Protein AF-A0A8T5AQY7-F1 (afdb_monomer)

Solvent-accessible surface area (backbone atoms only — not comparable to full-atom values): 8512 Å² total; per-residue (Å²): 134,78,83,71,50,74,68,57,51,51,52,46,54,53,49,25,51,50,25,46,52,50,22,53,54,40,51,59,50,37,77,74,52,83,53,65,69,61,36,49,54,39,49,52,53,26,53,49,24,48,48,50,22,51,51,42,47,51,54,55,40,52,64,71,65,66,74,86,54,75,74,54,54,58,55,48,51,54,54,50,56,53,47,48,53,50,43,56,54,45,45,54,51,42,51,59,50,34,74,72,46,82,53,66,68,62,30,51,52,40,49,52,52,42,56,47,46,56,48,50,44,52,50,53,54,52,52,50,58,55,64,69,46,73,90,68,76,47,74,70,54,55,54,49,48,53,59,55,45,58,71,69,79,108

Structure (mmCIF, N/CA/C/O backbone):
data_AF-A0A8T5AQY7-F1
#
_entry.id   AF-A0A8T5AQY7-F1
#
loop_
_atom_site.group_PDB
_atom_site.id
_atom_site.type_symbol
_atom_site.label_atom_id
_atom_site.label_alt_id
_atom_site.label_comp_id
_atom_site.label_asym_id
_atom_site.label_entity_id
_atom_site.label_seq_id
_atom_site.pdbx_PDB_ins_code
_atom_site.Cartn_x
_atom_site.Cartn_y
_atom_site.Cartn_z
_atom_site.occupancy
_atom_site.B_iso_or_equiv
_atom_site.auth_seq_id
_atom_site.auth_comp_id
_atom_site.auth_asym_id
_atom_site.auth_atom_id
_atom_site.pdbx_PDB_model_num
ATOM 1 N N . MET A 1 1 ? 8.731 -8.164 -23.655 1.00 49.12 1 MET A N 1
ATOM 2 C CA . MET A 1 1 ? 8.785 -6.681 -23.682 1.00 49.12 1 MET A CA 1
ATOM 3 C C . MET A 1 1 ? 7.474 -6.137 -24.230 1.00 49.12 1 MET A C 1
ATOM 5 O O . MET A 1 1 ? 7.258 -6.138 -25.439 1.00 49.12 1 MET A O 1
ATOM 9 N N . HIS A 1 2 ? 6.568 -5.744 -23.338 1.00 55.66 2 HIS A N 1
ATOM 10 C CA . HIS A 1 2 ? 5.358 -5.026 -23.724 1.00 55.66 2 HIS A CA 1
ATOM 11 C C . HIS A 1 2 ? 5.754 -3.597 -24.093 1.00 55.66 2 HIS A C 1
ATOM 13 O O . HIS A 1 2 ? 6.099 -2.806 -23.222 1.00 55.66 2 HIS A O 1
ATOM 19 N N . ALA A 1 3 ? 5.789 -3.290 -25.389 1.00 63.25 3 ALA A N 1
ATOM 20 C CA . ALA A 1 3 ? 6.083 -1.941 -25.846 1.00 63.25 3 ALA A CA 1
ATOM 21 C C . ALA A 1 3 ? 4.876 -1.045 -25.536 1.00 63.25 3 ALA A C 1
ATOM 23 O O . ALA A 1 3 ? 3.841 -1.152 -26.193 1.00 63.25 3 ALA A O 1
ATOM 24 N N . ILE A 1 4 ? 5.006 -0.200 -24.515 1.00 73.81 4 ILE A N 1
ATOM 25 C CA . ILE A 1 4 ? 4.125 0.952 -24.323 1.00 73.81 4 ILE A CA 1
ATOM 26 C C . ILE A 1 4 ? 4.555 1.992 -25.363 1.00 73.81 4 ILE A C 1
ATOM 28 O O . ILE A 1 4 ? 5.740 2.323 -25.445 1.00 73.81 4 ILE A O 1
ATOM 32 N N . ASP A 1 5 ? 3.631 2.448 -26.210 1.00 84.56 5 ASP A N 1
ATOM 33 C CA . ASP A 1 5 ? 3.948 3.461 -27.219 1.00 84.56 5 ASP A CA 1
ATOM 34 C C . ASP A 1 5 ? 4.218 4.843 -26.589 1.00 84.56 5 ASP A C 1
ATOM 36 O O . ASP A 1 5 ? 3.965 5.077 -25.405 1.00 84.56 5 ASP A O 1
ATOM 40 N N . GLY A 1 6 ? 4.784 5.761 -27.380 1.00 82.81 6 GLY A N 1
ATOM 41 C CA . GLY A 1 6 ? 5.196 7.082 -26.896 1.00 82.81 6 GLY A CA 1
ATOM 42 C C . GLY A 1 6 ? 4.047 7.926 -26.337 1.00 82.81 6 GLY A C 1
ATOM 43 O O . GLY A 1 6 ? 4.242 8.616 -25.336 1.00 82.81 6 GLY A O 1
ATOM 44 N N . ASP A 1 7 ? 2.853 7.818 -26.922 1.00 89.44 7 ASP A N 1
ATOM 45 C CA . ASP A 1 7 ? 1.672 8.568 -26.486 1.00 89.44 7 ASP A CA 1
ATOM 46 C C . ASP A 1 7 ? 1.171 8.024 -25.138 1.00 89.44 7 ASP A C 1
ATOM 48 O O . ASP A 1 7 ? 0.862 8.780 -24.215 1.00 89.44 7 ASP A O 1
ATOM 52 N N . ALA A 1 8 ? 1.161 6.699 -24.973 1.00 89.50 8 ALA A N 1
ATOM 53 C CA . ALA A 1 8 ? 0.817 6.047 -23.716 1.00 89.50 8 ALA A CA 1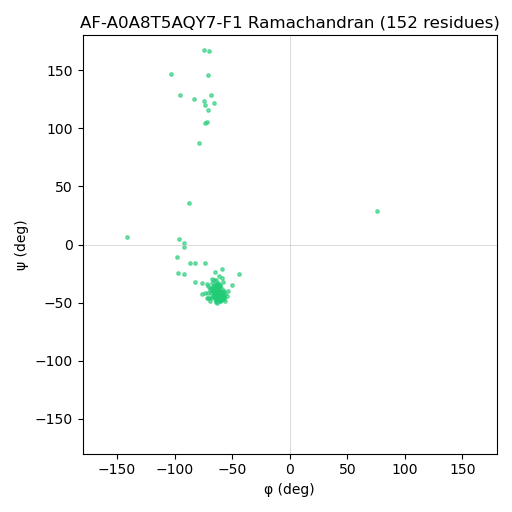
ATOM 54 C C . ALA A 1 8 ? 1.831 6.357 -22.598 1.00 89.50 8 ALA A C 1
ATOM 56 O O . ALA A 1 8 ? 1.428 6.577 -21.454 1.00 89.50 8 ALA A O 1
ATOM 57 N N . MET A 1 9 ? 3.129 6.449 -22.911 1.00 89.75 9 MET A N 1
ATOM 58 C CA . MET A 1 9 ? 4.156 6.875 -21.947 1.00 89.75 9 MET A CA 1
ATOM 59 C C . MET A 1 9 ? 3.933 8.318 -21.468 1.00 89.75 9 MET A C 1
ATOM 61 O O . MET A 1 9 ? 4.083 8.605 -20.277 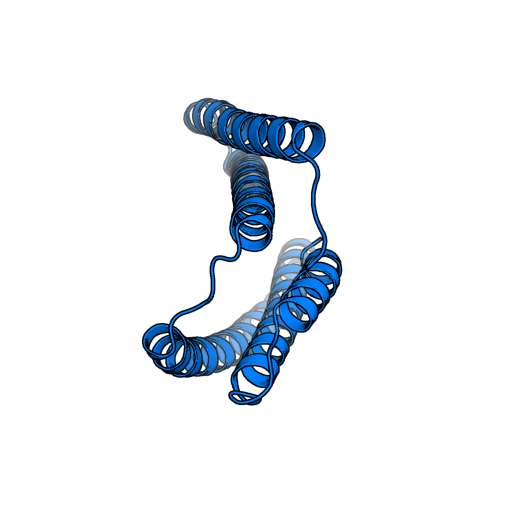1.00 89.75 9 MET A O 1
ATOM 65 N N . GLU A 1 10 ? 3.543 9.227 -22.365 1.00 93.56 10 GLU A N 1
ATOM 66 C CA . GLU A 1 10 ? 3.220 10.610 -22.000 1.00 93.56 10 GLU A CA 1
ATOM 67 C C . GLU A 1 10 ? 1.978 10.682 -21.098 1.00 93.56 10 GLU A C 1
ATOM 69 O O . GLU A 1 10 ? 1.991 11.370 -20.072 1.00 93.56 10 GLU A O 1
ATOM 74 N N . LEU A 1 11 ? 0.926 9.926 -21.425 1.00 95.44 11 LEU A N 1
ATOM 75 C CA . LEU A 1 11 ? -0.287 9.845 -20.608 1.00 95.44 11 LEU A CA 1
ATOM 76 C C . LEU A 1 11 ? -0.002 9.319 -19.197 1.00 95.44 11 LEU A C 1
ATOM 78 O O . LEU A 1 11 ? -0.476 9.904 -18.222 1.00 95.44 11 LEU A O 1
ATOM 82 N N . LEU A 1 12 ? 0.802 8.260 -19.075 1.00 94.12 12 LEU A N 1
ATOM 83 C CA . LEU A 1 12 ? 1.220 7.719 -17.781 1.00 94.12 12 LEU A CA 1
ATOM 84 C C . LEU A 1 12 ? 2.034 8.746 -16.983 1.00 94.12 12 LEU A C 1
ATOM 86 O O . LEU A 1 12 ? 1.750 8.969 -15.810 1.00 94.12 12 LEU A O 1
ATOM 90 N N . SER A 1 13 ? 2.981 9.445 -17.614 1.00 94.69 13 SER A N 1
ATOM 91 C CA . SER A 1 13 ? 3.751 10.493 -16.929 1.00 94.69 13 SER A CA 1
ATOM 92 C C . SER A 1 13 ? 2.871 11.642 -16.426 1.00 94.69 13 SER A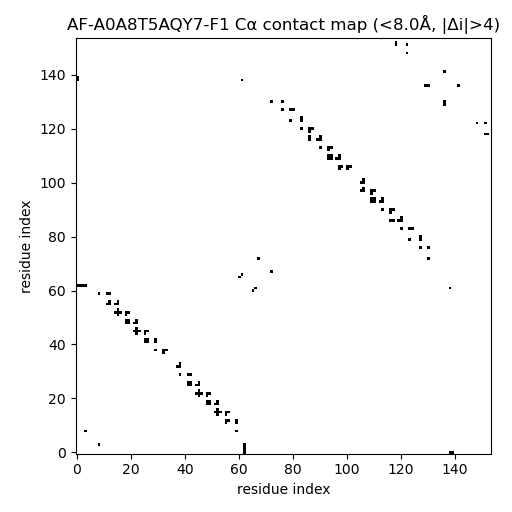 C 1
ATOM 94 O O . SER A 1 13 ? 3.095 12.174 -15.337 1.00 94.69 13 SER A O 1
ATOM 96 N N . ASN A 1 14 ? 1.852 12.029 -17.192 1.00 97.50 14 ASN A N 1
ATOM 97 C CA . ASN A 1 14 ? 0.902 13.051 -16.762 1.00 97.50 14 ASN A CA 1
ATOM 98 C C . ASN A 1 14 ? 0.014 12.559 -15.608 1.00 97.50 14 ASN A C 1
ATOM 100 O O . ASN A 1 14 ? -0.258 13.329 -14.686 1.00 97.50 14 ASN A O 1
ATOM 104 N N . LEU A 1 15 ? -0.390 11.285 -15.619 1.00 96.44 15 LEU A N 1
ATOM 105 C CA . LEU A 1 15 ? -1.171 10.683 -14.540 1.00 96.44 15 LEU A CA 1
ATOM 106 C C . LEU A 1 15 ? -0.373 10.592 -13.231 1.00 96.44 15 LEU A C 1
ATOM 108 O O . LEU A 1 15 ? -0.893 10.942 -12.176 1.00 96.44 15 LEU A O 1
ATOM 112 N N . GLU A 1 16 ? 0.901 10.200 -13.301 1.00 97.00 16 GLU A N 1
ATOM 113 C CA . GLU A 1 16 ? 1.806 10.181 -12.146 1.00 97.00 16 GLU A CA 1
ATOM 114 C C . GLU A 1 16 ? 1.904 11.561 -11.481 1.00 97.00 16 GLU A C 1
ATOM 116 O O . GLU A 1 16 ? 1.752 11.690 -10.265 1.00 97.00 16 GLU A O 1
ATOM 121 N N . LYS A 1 17 ? 2.125 12.611 -12.285 1.00 97.75 17 LYS A N 1
ATOM 122 C CA . LYS A 1 17 ? 2.194 13.993 -11.788 1.00 97.75 17 LYS A CA 1
ATOM 123 C C . LYS A 1 17 ? 0.884 14.411 -11.138 1.00 97.75 17 LYS A C 1
ATOM 125 O O . LYS A 1 17 ? 0.903 15.003 -10.063 1.00 97.75 17 LYS A O 1
ATOM 130 N N . PHE A 1 18 ? -0.240 14.091 -11.774 1.00 98.12 18 PHE A N 1
ATOM 131 C CA . PHE A 1 18 ? -1.556 14.429 -11.251 1.00 98.12 18 PHE A CA 1
ATOM 132 C C . PHE A 1 18 ? -1.804 13.809 -9.869 1.00 98.12 18 PHE A C 1
ATOM 134 O O . PHE A 1 18 ? -2.244 14.518 -8.964 1.00 98.12 18 PHE A O 1
ATOM 141 N N . GLU A 1 19 ? -1.475 12.528 -9.681 1.00 98.12 19 GLU A N 1
ATOM 142 C CA . GLU A 1 19 ? -1.566 11.847 -8.380 1.00 98.12 19 GLU A CA 1
ATOM 143 C C . GLU A 1 19 ? -0.662 12.508 -7.321 1.00 98.12 19 GLU A C 1
ATOM 145 O O . GLU A 1 19 ? -1.090 12.757 -6.190 1.00 98.12 19 GLU A O 1
ATOM 150 N N . GLY A 1 20 ? 0.558 12.905 -7.702 1.00 97.31 20 GLY A N 1
ATOM 151 C CA . GLY A 1 20 ? 1.450 13.684 -6.836 1.00 97.31 20 GLY A CA 1
ATOM 152 C C . GLY A 1 20 ? 0.837 15.017 -6.388 1.00 97.31 20 GLY A C 1
ATOM 153 O O . GLY A 1 20 ? 0.821 15.337 -5.198 1.00 97.31 20 GLY A O 1
ATOM 154 N N . GLU A 1 21 ? 0.243 15.772 -7.312 1.00 98.06 21 GLU A N 1
ATOM 155 C CA . GLU A 1 21 ? -0.432 17.029 -6.977 1.00 98.06 21 GLU A CA 1
ATOM 156 C C . GLU A 1 21 ? -1.676 16.820 -6.094 1.00 98.06 21 GLU A C 1
ATOM 158 O O . GLU A 1 21 ? -1.994 17.666 -5.251 1.00 98.06 21 GLU A O 1
ATOM 163 N N . VAL A 1 22 ? -2.418 15.718 -6.276 1.00 97.69 22 VAL A N 1
ATOM 164 C CA . VAL A 1 22 ? -3.534 15.352 -5.387 1.00 97.69 22 VAL A CA 1
ATOM 165 C C . VAL A 1 22 ? -3.018 15.155 -3.963 1.00 97.69 22 VAL A C 1
ATOM 167 O O . VAL A 1 22 ? -3.570 15.766 -3.040 1.00 97.69 22 VAL A O 1
ATOM 170 N N . ALA A 1 23 ? -1.938 14.388 -3.786 1.00 97.69 23 ALA A N 1
ATOM 171 C CA . ALA A 1 23 ? -1.318 14.159 -2.483 1.00 97.69 23 ALA A CA 1
ATOM 172 C C . ALA A 1 23 ? -0.900 15.480 -1.807 1.00 97.69 23 ALA A C 1
ATOM 174 O O . ALA A 1 23 ? -1.227 15.716 -0.641 1.00 97.69 23 ALA A O 1
ATOM 175 N N . GLU A 1 24 ? -0.258 16.392 -2.543 1.00 97.88 24 GLU A N 1
ATOM 176 C CA . GLU A 1 24 ? 0.160 17.703 -2.024 1.00 97.88 24 GLU A CA 1
ATOM 177 C C . GLU A 1 24 ? -1.025 18.585 -1.593 1.00 97.88 24 GLU A C 1
ATOM 179 O O . GLU A 1 24 ? -1.017 19.191 -0.509 1.00 97.88 24 GLU A O 1
ATOM 184 N N . ARG A 1 25 ? -2.078 18.650 -2.420 1.00 97.81 25 ARG A N 1
ATOM 185 C CA . ARG A 1 25 ? -3.296 19.418 -2.112 1.00 97.81 25 ARG A CA 1
ATOM 186 C C . ARG A 1 25 ? -3.999 18.875 -0.871 1.00 97.81 25 ARG A C 1
ATOM 188 O O . ARG A 1 25 ? -4.394 19.657 0.000 1.00 97.81 25 ARG A O 1
ATOM 195 N N . LEU A 1 26 ? -4.136 17.553 -0.763 1.00 97.69 26 LEU A N 1
ATOM 196 C CA . LEU A 1 26 ? -4.743 16.905 0.400 1.00 97.69 26 LEU A CA 1
ATOM 197 C C . LEU A 1 26 ? -3.885 17.076 1.659 1.00 97.69 26 LEU A C 1
ATOM 199 O O . LEU A 1 26 ? -4.435 17.356 2.726 1.00 97.69 26 LEU A O 1
ATOM 203 N N . GLY A 1 27 ? -2.555 17.014 1.547 1.00 96.88 27 GLY A N 1
ATOM 204 C CA . GLY A 1 27 ? -1.636 17.296 2.655 1.00 96.88 27 GLY A CA 1
ATOM 205 C C . GLY A 1 27 ? -1.795 18.721 3.188 1.00 96.88 27 GLY A C 1
ATOM 206 O O . GLY A 1 27 ? -1.911 18.947 4.397 1.00 96.88 27 GLY A O 1
ATOM 207 N N . SER A 1 28 ? -1.917 19.687 2.278 1.00 97.12 28 SER A N 1
ATOM 208 C CA . SER A 1 28 ? -2.176 21.089 2.620 1.00 97.12 28 SER A CA 1
ATOM 209 C C . SER A 1 28 ? -3.531 21.285 3.310 1.00 97.12 28 SER A C 1
ATOM 211 O O . SER A 1 28 ? -3.639 22.057 4.268 1.00 97.12 28 SER A O 1
ATOM 213 N N . LEU A 1 29 ? -4.569 20.568 2.865 1.00 96.38 29 LEU A N 1
ATOM 214 C CA . LEU A 1 29 ? -5.875 20.554 3.526 1.00 96.38 29 LEU A CA 1
ATOM 215 C C . LEU A 1 29 ? -5.783 19.938 4.928 1.00 96.38 29 LEU A C 1
ATOM 217 O O . LEU A 1 29 ? -6.278 20.532 5.888 1.00 96.38 29 LEU A O 1
ATOM 221 N N . MET A 1 30 ? -5.108 18.795 5.069 1.00 96.56 30 MET A N 1
ATOM 222 C CA . MET A 1 30 ? -4.956 18.085 6.339 1.00 96.56 30 MET A CA 1
ATOM 223 C C . MET A 1 30 ? -4.318 18.974 7.411 1.00 96.56 30 MET A C 1
ATOM 225 O O . MET A 1 30 ? -4.793 18.989 8.545 1.00 96.56 30 MET A O 1
ATOM 229 N N . ASN A 1 31 ? -3.317 19.790 7.065 1.00 95.12 31 ASN A N 1
ATOM 230 C CA . ASN A 1 31 ? -2.667 20.735 7.990 1.00 95.12 31 ASN A CA 1
ATOM 231 C C . ASN A 1 31 ? -3.624 21.764 8.615 1.00 95.12 31 ASN A C 1
ATOM 233 O O . ASN A 1 31 ? -3.335 22.322 9.673 1.00 95.12 31 ASN A O 1
ATOM 237 N N . ARG A 1 32 ? -4.781 22.001 7.992 1.00 96.50 32 ARG A N 1
ATOM 238 C CA . ARG A 1 32 ? -5.797 22.959 8.449 1.00 96.50 32 ARG A CA 1
ATOM 239 C C . ARG A 1 32 ? -6.930 22.295 9.233 1.00 96.50 32 ARG A C 1
ATOM 241 O O . ARG A 1 32 ? -7.734 22.992 9.851 1.00 96.50 32 ARG A O 1
ATOM 248 N N . VAL A 1 33 ? -7.004 20.965 9.225 1.00 96.19 33 VAL A N 1
ATOM 249 C CA . VAL A 1 33 ? -8.047 20.188 9.899 1.00 96.19 33 VAL A CA 1
ATOM 250 C C . VAL A 1 33 ? -7.561 19.748 11.278 1.00 96.19 33 VAL A C 1
ATOM 252 O O . VAL A 1 33 ? -6.497 19.145 11.410 1.00 96.19 33 VAL A O 1
ATOM 255 N N . ARG A 1 34 ? -8.367 20.024 12.315 1.00 95.19 34 ARG A N 1
ATOM 256 C CA . ARG A 1 34 ? -8.087 19.621 13.708 1.00 95.19 34 ARG A CA 1
ATOM 257 C C . ARG A 1 34 ? -8.693 18.274 14.104 1.00 95.19 34 ARG A C 1
ATOM 259 O O . ARG A 1 34 ? -8.207 17.649 15.034 1.00 95.19 34 ARG A O 1
ATOM 266 N N . ASN A 1 35 ? -9.772 17.845 13.449 1.00 97.44 35 ASN A N 1
ATOM 267 C CA . ASN A 1 35 ? -10.453 16.600 13.798 1.00 97.44 35 ASN A CA 1
ATOM 268 C C . ASN A 1 35 ? -9.621 15.387 13.347 1.00 97.44 35 ASN A C 1
ATOM 270 O O . ASN A 1 35 ? -9.372 15.230 12.155 1.00 97.44 35 ASN A O 1
ATOM 274 N N . ASN A 1 36 ? -9.226 14.524 14.285 1.00 95.12 36 ASN A N 1
ATOM 275 C CA . ASN A 1 36 ? -8.330 13.397 14.008 1.00 95.12 36 ASN A CA 1
ATOM 276 C C . ASN A 1 36 ? -8.926 12.331 13.082 1.00 95.12 36 ASN A C 1
ATOM 278 O O . ASN A 1 36 ? -8.179 11.738 12.314 1.00 95.12 36 ASN A O 1
ATOM 282 N N . ILE A 1 37 ? -10.244 12.121 13.098 1.00 94.06 37 ILE A N 1
ATOM 283 C CA . ILE A 1 37 ? -10.905 11.165 12.197 1.00 94.06 37 ILE A CA 1
ATOM 284 C C . ILE A 1 37 ? -10.846 11.688 10.760 1.00 94.06 37 ILE A C 1
ATOM 286 O O . ILE A 1 37 ? -10.444 10.972 9.850 1.00 94.06 37 ILE A O 1
ATOM 290 N N . ILE A 1 38 ? -11.163 12.968 10.551 1.00 96.12 38 ILE A N 1
ATOM 291 C CA . ILE A 1 38 ? -11.060 13.588 9.222 1.00 96.12 38 ILE A CA 1
ATOM 292 C C . ILE A 1 38 ? -9.599 13.619 8.756 1.00 96.12 38 ILE A C 1
ATOM 294 O O . ILE A 1 38 ? -9.321 13.369 7.587 1.00 96.12 38 ILE A O 1
ATOM 298 N N . ARG A 1 39 ? -8.648 13.887 9.660 1.00 97.31 39 ARG A N 1
ATOM 299 C CA . ARG A 1 39 ? -7.215 13.816 9.341 1.00 97.31 39 ARG A CA 1
ATOM 300 C C . ARG A 1 39 ? -6.785 12.408 8.939 1.00 97.31 39 ARG A C 1
ATOM 302 O O . ARG A 1 39 ? -6.017 12.298 7.996 1.00 97.31 39 ARG A O 1
ATOM 309 N N . LEU A 1 40 ? -7.275 11.367 9.616 1.00 95.06 40 LEU A N 1
ATOM 310 C CA . LEU A 1 40 ? -7.003 9.976 9.253 1.00 95.06 40 LEU A CA 1
ATOM 311 C C . LEU A 1 40 ? -7.493 9.682 7.831 1.00 95.06 40 LEU A C 1
ATOM 313 O O . LEU A 1 40 ? -6.717 9.193 7.024 1.00 95.06 40 LEU A O 1
ATOM 317 N N . LEU A 1 41 ? -8.729 10.071 7.500 1.00 95.31 41 LEU A N 1
ATOM 318 C CA . LEU A 1 41 ? -9.276 9.898 6.149 1.00 95.31 41 LEU A CA 1
ATOM 319 C C . LEU A 1 41 ? -8.440 10.628 5.088 1.00 95.31 41 LEU A C 1
ATOM 321 O O . LEU A 1 41 ? -8.113 10.055 4.053 1.00 95.31 41 LEU A O 1
ATOM 325 N N . LEU A 1 42 ? -8.060 11.884 5.347 1.00 97.06 42 LEU A N 1
ATOM 326 C CA . LEU A 1 42 ? -7.191 12.640 4.442 1.00 97.06 42 LEU A CA 1
ATOM 327 C C . LEU A 1 42 ? -5.813 11.989 4.305 1.00 97.06 42 LEU A C 1
ATOM 329 O O . LEU A 1 42 ? -5.279 11.943 3.204 1.00 97.06 42 LEU A O 1
ATOM 333 N N . HIS A 1 43 ? -5.256 11.471 5.399 1.00 96.56 43 HIS A N 1
ATOM 334 C CA . HIS A 1 43 ? -3.976 10.775 5.390 1.00 96.56 43 HIS A CA 1
ATOM 335 C C . HIS A 1 43 ? -4.027 9.508 4.533 1.00 96.56 43 HIS A C 1
ATOM 337 O O . HIS A 1 43 ? -3.142 9.316 3.709 1.00 96.56 43 HIS A O 1
ATOM 343 N N . THR A 1 44 ? -5.083 8.698 4.647 1.00 94.44 44 THR A N 1
ATOM 344 C CA . THR A 1 44 ? -5.281 7.522 3.787 1.00 94.44 44 THR A CA 1
ATOM 345 C C . THR A 1 44 ? -5.328 7.910 2.309 1.00 94.44 44 THR A C 1
ATOM 347 O O . THR A 1 44 ? -4.595 7.339 1.513 1.00 94.44 44 THR A O 1
ATOM 350 N N . LEU A 1 45 ? -6.091 8.947 1.943 1.00 94.81 45 LEU A N 1
ATOM 351 C CA . LEU A 1 45 ? -6.165 9.412 0.5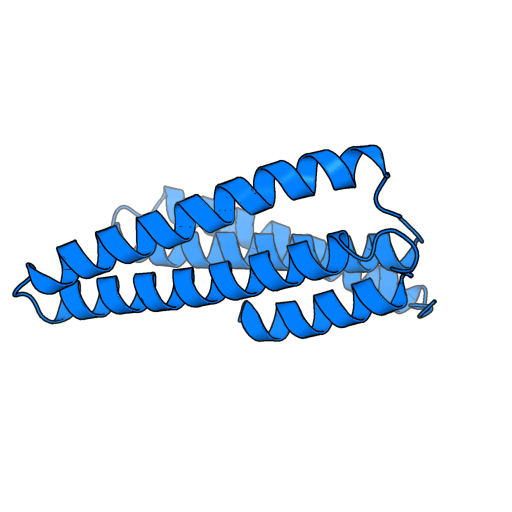50 1.00 94.81 45 LEU A CA 1
ATOM 352 C C . LEU A 1 45 ? -4.818 9.929 0.017 1.00 94.81 45 LEU A C 1
ATOM 354 O O . LEU A 1 45 ? -4.503 9.743 -1.158 1.00 94.81 45 LEU A O 1
ATOM 358 N N . ILE A 1 46 ? -4.016 10.574 0.872 1.00 96.94 46 ILE A N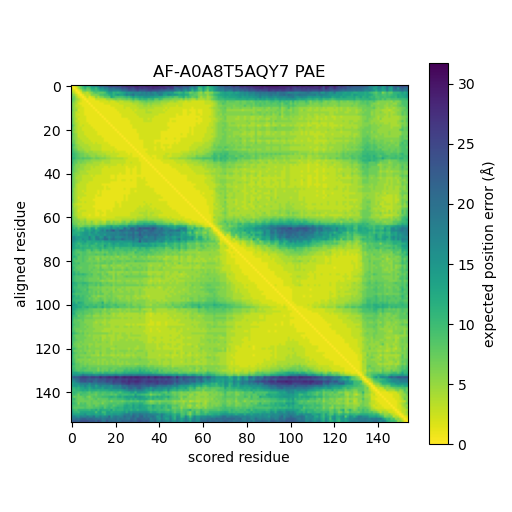 1
ATOM 359 C CA . ILE A 1 46 ? -2.649 10.994 0.531 1.00 96.94 46 ILE A CA 1
ATOM 360 C C . ILE A 1 46 ? -1.779 9.765 0.254 1.00 96.94 46 ILE A C 1
ATOM 362 O O . ILE A 1 46 ? -1.116 9.722 -0.781 1.00 96.94 46 ILE A O 1
ATOM 366 N N . LEU A 1 47 ? -1.800 8.768 1.146 1.00 94.75 47 LEU A N 1
ATOM 367 C CA . LEU A 1 47 ? -1.032 7.532 0.988 1.00 94.75 47 LEU A CA 1
ATOM 368 C C . LEU A 1 47 ? -1.431 6.775 -0.284 1.00 94.75 47 LEU A C 1
ATOM 370 O O . LEU A 1 47 ? -0.552 6.319 -1.010 1.00 94.75 47 LEU A O 1
ATOM 374 N N . ASP A 1 48 ? -2.725 6.705 -0.600 1.00 93.75 48 ASP A N 1
ATOM 375 C CA . ASP A 1 48 ? -3.209 6.074 -1.830 1.00 93.75 48 ASP A CA 1
ATOM 376 C C . ASP A 1 48 ? -2.754 6.826 -3.085 1.00 93.75 48 ASP A C 1
ATOM 378 O O . ASP A 1 48 ? -2.241 6.202 -4.011 1.00 93.75 48 ASP A O 1
ATOM 382 N N . SER A 1 49 ? -2.836 8.159 -3.097 1.00 95.31 49 SER A N 1
ATOM 383 C CA . SER A 1 49 ? -2.357 8.962 -4.236 1.00 95.31 49 SER A CA 1
ATOM 384 C C . SER A 1 49 ? -0.844 8.768 -4.450 1.00 95.31 49 SER A C 1
ATOM 386 O O . SER A 1 49 ? -0.368 8.569 -5.567 1.00 95.31 49 SER A O 1
ATOM 388 N N . MET A 1 50 ? -0.063 8.728 -3.362 1.00 95.69 50 MET A N 1
ATOM 389 C CA . MET A 1 50 ? 1.379 8.446 -3.417 1.00 95.69 50 MET A CA 1
ATOM 390 C C . MET A 1 50 ? 1.685 7.021 -3.901 1.00 95.69 50 MET A C 1
ATOM 392 O O . MET A 1 50 ? 2.626 6.812 -4.675 1.00 95.69 50 MET A O 1
ATOM 396 N N . LYS A 1 51 ? 0.887 6.040 -3.465 1.00 91.31 51 LYS A N 1
ATOM 397 C CA . LYS A 1 51 ? 0.954 4.648 -3.923 1.00 91.31 51 LYS A CA 1
ATOM 398 C C . LYS A 1 51 ? 0.692 4.572 -5.427 1.00 91.31 51 LYS A C 1
ATOM 400 O O . LYS A 1 51 ? 1.486 3.967 -6.140 1.00 91.31 51 LYS A O 1
ATOM 405 N N . HIS A 1 52 ? -0.353 5.231 -5.927 1.00 94.38 52 HIS A N 1
ATOM 406 C CA . HIS A 1 52 ? -0.679 5.267 -7.355 1.00 94.38 52 HIS A CA 1
ATOM 407 C C . HIS A 1 52 ? 0.440 5.890 -8.190 1.00 94.38 52 HIS A C 1
ATOM 409 O O . HIS A 1 52 ? 0.878 5.277 -9.162 1.00 94.38 52 HIS A O 1
ATOM 415 N N . ALA A 1 53 ? 0.960 7.053 -7.786 1.00 94.06 53 ALA A N 1
ATOM 416 C CA . ALA A 1 53 ? 2.088 7.685 -8.469 1.00 94.06 53 ALA A CA 1
ATOM 417 C C . ALA A 1 53 ? 3.303 6.740 -8.544 1.00 94.06 53 ALA A C 1
ATOM 419 O O . ALA A 1 53 ? 3.916 6.587 -9.598 1.00 94.06 53 ALA A O 1
ATOM 420 N N . SER A 1 54 ? 3.600 6.030 -7.451 1.00 91.00 54 SER A N 1
ATOM 421 C CA . SER A 1 54 ? 4.719 5.082 -7.387 1.00 91.0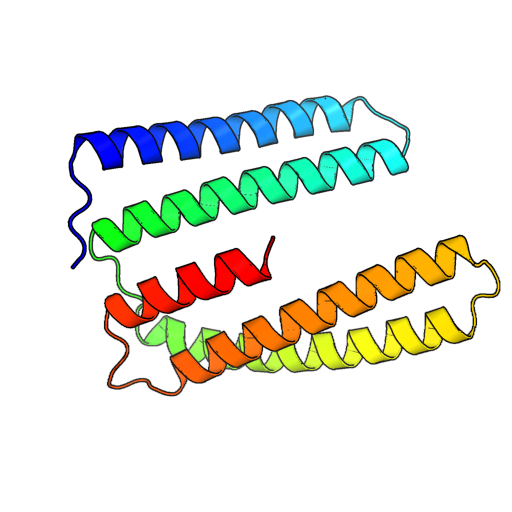0 54 SER A CA 1
ATOM 422 C C . SER A 1 54 ? 4.512 3.858 -8.291 1.00 91.00 54 SER A C 1
ATOM 424 O O . SER A 1 54 ? 5.454 3.415 -8.946 1.00 91.00 54 SER A O 1
ATOM 426 N N . ILE A 1 55 ? 3.282 3.338 -8.387 1.00 88.88 55 ILE A N 1
ATOM 427 C CA . ILE A 1 55 ? 2.926 2.266 -9.333 1.00 88.88 55 ILE A CA 1
ATOM 428 C C . ILE A 1 55 ? 3.125 2.747 -10.771 1.00 88.88 55 ILE A C 1
ATOM 430 O O . ILE A 1 55 ? 3.750 2.056 -11.570 1.00 88.88 55 ILE A O 1
ATOM 434 N N . ILE A 1 56 ? 2.632 3.941 -11.105 1.00 91.12 56 ILE A N 1
ATOM 435 C CA . ILE A 1 56 ? 2.756 4.502 -12.456 1.00 91.12 56 ILE A CA 1
ATOM 436 C C . ILE A 1 56 ? 4.226 4.725 -12.821 1.00 91.12 56 ILE A C 1
ATOM 438 O O . ILE A 1 56 ? 4.639 4.385 -13.930 1.00 91.12 56 ILE A O 1
ATOM 442 N N . ARG A 1 57 ? 5.038 5.216 -11.880 1.00 90.31 57 ARG A N 1
ATOM 443 C CA . ARG A 1 57 ? 6.489 5.323 -12.052 1.00 90.31 57 ARG A CA 1
ATOM 444 C C . ARG A 1 57 ? 7.126 3.964 -12.344 1.00 90.31 57 ARG A C 1
ATOM 446 O O . ARG A 1 57 ? 7.876 3.854 -13.307 1.00 90.31 57 ARG A O 1
ATOM 453 N N . ALA A 1 58 ? 6.778 2.924 -11.586 1.00 85.56 58 ALA A N 1
ATOM 454 C CA . ALA A 1 58 ? 7.292 1.576 -11.821 1.00 85.56 58 ALA A CA 1
ATOM 455 C C . ALA A 1 58 ? 6.899 1.028 -13.208 1.00 85.56 58 ALA A C 1
ATOM 457 O O . ALA A 1 58 ? 7.712 0.372 -13.856 1.00 85.56 58 ALA A O 1
ATOM 458 N N . LEU A 1 59 ? 5.691 1.338 -13.704 1.00 85.38 59 LEU A N 1
ATOM 459 C CA . LEU A 1 59 ? 5.266 0.994 -15.069 1.00 85.38 59 LEU A CA 1
ATOM 460 C C . LEU A 1 59 ? 6.139 1.684 -16.131 1.00 85.38 59 LEU A C 1
ATOM 462 O O . LEU A 1 59 ? 6.540 1.045 -17.105 1.00 85.38 59 LEU A O 1
ATOM 466 N N . LEU A 1 60 ? 6.442 2.973 -15.939 1.00 86.12 60 LEU A N 1
ATOM 467 C CA . LEU A 1 60 ? 7.310 3.750 -16.830 1.00 86.12 60 LEU A CA 1
ATOM 468 C C . LEU A 1 60 ? 8.746 3.203 -16.837 1.00 86.12 60 LEU A C 1
ATOM 470 O O . LEU A 1 60 ? 9.327 3.030 -17.908 1.00 86.12 60 LEU A O 1
ATOM 474 N N . ASP A 1 61 ? 9.298 2.897 -15.662 1.00 83.69 61 ASP A N 1
ATOM 475 C CA . ASP A 1 61 ? 10.658 2.372 -15.509 1.00 83.69 61 ASP A CA 1
ATOM 476 C C . ASP A 1 61 ? 10.780 0.960 -16.114 1.00 83.69 61 ASP A C 1
ATOM 478 O O . ASP A 1 61 ? 11.738 0.659 -16.833 1.00 83.69 61 ASP A O 1
ATOM 482 N N . ALA A 1 62 ? 9.770 0.106 -15.912 1.00 77.38 62 ALA A N 1
ATOM 483 C CA . ALA A 1 62 ? 9.710 -1.224 -16.515 1.00 77.38 62 ALA A CA 1
ATOM 484 C C . ALA A 1 62 ? 9.624 -1.162 -18.050 1.00 77.38 62 ALA A C 1
ATOM 486 O O . ALA A 1 62 ? 10.277 -1.948 -18.738 1.00 77.38 62 ALA A O 1
ATOM 487 N N . ALA A 1 63 ? 8.878 -0.202 -18.611 1.00 76.00 63 ALA A N 1
ATOM 488 C CA . ALA A 1 63 ? 8.829 0.025 -20.058 1.00 76.00 63 ALA A CA 1
ATOM 489 C C . ALA A 1 63 ? 10.180 0.485 -20.642 1.00 76.00 63 ALA A C 1
ATOM 491 O O . ALA A 1 63 ? 10.444 0.278 -21.827 1.00 76.00 63 ALA A O 1
ATOM 492 N N . GLN A 1 64 ? 11.045 1.074 -19.813 1.00 76.81 64 GLN A N 1
ATOM 493 C CA . GLN A 1 64 ? 12.396 1.510 -20.176 1.00 76.81 64 GLN A CA 1
ATOM 494 C C . GLN A 1 64 ? 13.474 0.439 -19.920 1.00 76.81 64 GLN A C 1
ATOM 496 O O . GLN A 1 64 ? 14.647 0.685 -20.198 1.00 76.81 64 GLN A O 1
ATOM 501 N N . GLY A 1 65 ? 13.094 -0.751 -19.435 1.00 68.56 65 GLY A N 1
ATOM 502 C CA . GLY A 1 65 ? 14.017 -1.864 -19.190 1.00 68.56 65 GLY A CA 1
ATOM 503 C C . GLY A 1 65 ? 14.873 -1.700 -17.931 1.00 68.56 65 GLY A C 1
ATOM 504 O O . GLY A 1 65 ? 16.001 -2.190 -17.884 1.00 68.56 65 GLY A O 1
ATOM 505 N N . VAL A 1 66 ? 14.381 -0.987 -16.912 1.00 64.44 66 VAL A N 1
ATOM 506 C CA . VAL A 1 66 ? 15.072 -0.902 -15.619 1.00 64.44 66 VAL A CA 1
ATOM 507 C C . VAL A 1 66 ? 14.968 -2.253 -14.903 1.00 64.44 66 VAL A C 1
ATOM 509 O O . VAL A 1 66 ? 13.881 -2.694 -14.540 1.00 64.44 66 VAL A O 1
ATOM 512 N N . HIS A 1 67 ? 16.110 -2.909 -14.684 1.00 63.91 67 HIS A N 1
ATOM 513 C CA . HIS A 1 67 ? 16.191 -4.182 -13.965 1.00 63.91 67 HIS A CA 1
ATOM 514 C C . HIS A 1 6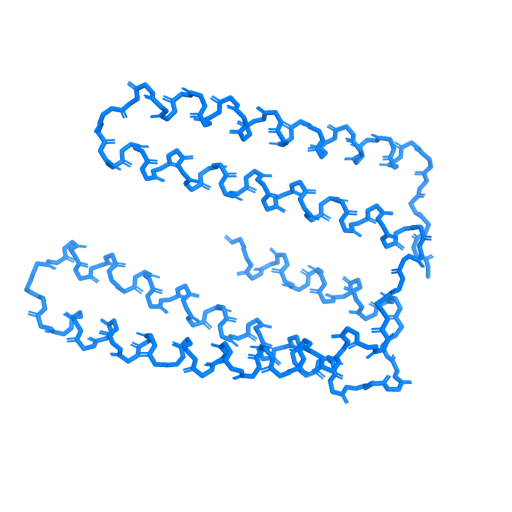7 ? 16.701 -3.989 -12.529 1.00 63.91 67 HIS A C 1
ATOM 516 O O . HIS A 1 67 ? 17.560 -3.146 -12.268 1.00 63.91 67 HIS A O 1
ATOM 522 N N . ILE A 1 68 ? 16.208 -4.817 -11.603 1.00 64.31 68 ILE A N 1
ATOM 523 C CA . ILE A 1 68 ? 16.684 -4.867 -10.212 1.00 64.31 68 ILE A CA 1
ATOM 524 C C . ILE A 1 68 ? 18.112 -5.422 -10.182 1.00 64.31 68 ILE A C 1
ATOM 526 O O . ILE A 1 68 ? 18.368 -6.503 -10.721 1.00 64.31 68 ILE A O 1
ATOM 530 N N . ALA A 1 69 ? 19.039 -4.723 -9.521 1.00 66.56 69 ALA A N 1
ATOM 531 C CA . ALA A 1 69 ? 20.407 -5.204 -9.369 1.00 66.56 69 ALA A CA 1
ATOM 532 C C . ALA A 1 69 ? 20.479 -6.405 -8.404 1.00 66.56 69 ALA A C 1
ATOM 534 O O . ALA A 1 69 ? 19.775 -6.472 -7.399 1.00 66.56 69 ALA A O 1
ATOM 535 N N . GLU A 1 70 ? 21.393 -7.348 -8.652 1.00 61.34 70 GLU A N 1
ATOM 536 C CA . GLU A 1 70 ? 21.574 -8.539 -7.797 1.00 61.34 70 GLU A CA 1
ATOM 537 C C . GLU A 1 70 ? 21.899 -8.205 -6.329 1.00 61.34 70 GLU A C 1
ATOM 539 O O . GLU A 1 70 ? 21.495 -8.923 -5.413 1.00 61.34 70 GLU A O 1
ATOM 544 N N . ALA A 1 71 ? 22.607 -7.097 -6.081 1.00 60.25 71 ALA A N 1
ATOM 545 C CA . ALA A 1 71 ? 22.904 -6.632 -4.726 1.00 60.25 71 ALA A CA 1
ATOM 546 C C . ALA A 1 71 ? 21.630 -6.252 -3.951 1.00 60.25 71 ALA A C 1
ATOM 548 O O . ALA A 1 71 ? 21.537 -6.538 -2.753 1.00 60.25 71 ALA A O 1
ATOM 549 N N . ASP A 1 72 ? 20.636 -5.697 -4.648 1.00 72.31 72 ASP A N 1
ATOM 550 C CA . ASP A 1 72 ? 19.352 -5.307 -4.070 1.00 72.31 72 ASP A CA 1
ATOM 551 C C . ASP A 1 72 ? 18.527 -6.545 -3.713 1.00 72.31 72 ASP A C 1
ATOM 553 O O . ASP A 1 72 ? 17.894 -6.576 -2.660 1.00 72.31 72 ASP A O 1
ATOM 557 N N . LYS A 1 73 ? 18.607 -7.624 -4.509 1.00 71.44 73 LYS A N 1
ATOM 558 C CA . LYS A 1 73 ? 17.876 -8.878 -4.244 1.00 71.44 73 LYS A CA 1
ATOM 559 C C . LYS A 1 73 ? 18.222 -9.492 -2.888 1.00 71.44 73 LYS A C 1
ATOM 561 O O . LYS A 1 73 ? 17.328 -9.958 -2.187 1.00 71.44 73 LYS A O 1
ATOM 566 N N . ARG A 1 74 ? 19.502 -9.514 -2.496 1.00 73.44 74 ARG A N 1
ATOM 567 C CA . ARG A 1 74 ? 19.914 -10.108 -1.210 1.00 73.44 74 ARG A CA 1
ATOM 568 C C . ARG A 1 74 ? 19.405 -9.295 -0.020 1.00 73.44 74 ARG A C 1
ATOM 570 O O . ARG A 1 74 ? 18.886 -9.886 0.920 1.00 73.44 74 ARG A O 1
ATOM 577 N N . ILE A 1 75 ? 19.540 -7.970 -0.086 1.00 80.88 75 ILE A N 1
ATOM 578 C CA . ILE A 1 75 ? 19.049 -7.057 0.958 1.00 80.88 75 ILE A CA 1
ATOM 579 C C . ILE A 1 75 ? 17.524 -7.174 1.067 1.00 80.88 75 ILE A C 1
ATOM 581 O O . ILE A 1 75 ? 16.994 -7.329 2.162 1.00 80.88 75 ILE A O 1
ATOM 585 N N . LEU A 1 76 ? 16.826 -7.203 -0.073 1.00 82.81 76 LEU A N 1
ATOM 586 C CA . LEU A 1 76 ? 15.377 -7.385 -0.128 1.00 82.81 76 LEU A CA 1
ATOM 587 C C . LEU A 1 76 ? 14.933 -8.681 0.554 1.00 82.81 76 LEU A C 1
ATOM 589 O O . LEU A 1 76 ? 13.992 -8.652 1.335 1.00 82.81 76 LEU A O 1
ATOM 593 N N . LYS A 1 77 ? 15.602 -9.815 0.316 1.00 83.62 77 LYS A N 1
ATOM 594 C CA . LYS A 1 77 ? 15.225 -11.088 0.958 1.00 83.62 77 LYS A CA 1
ATOM 595 C C . LYS A 1 77 ? 15.328 -11.047 2.479 1.00 83.62 77 LYS A C 1
ATOM 597 O O . LYS A 1 77 ? 14.439 -11.559 3.160 1.00 83.62 77 LYS A O 1
ATOM 602 N N . GLU A 1 78 ? 16.410 -10.474 2.997 1.00 86.69 78 GLU A N 1
ATOM 603 C CA . GLU A 1 78 ? 16.634 -10.351 4.439 1.00 86.69 78 GLU A CA 1
ATOM 604 C C . GLU A 1 78 ? 15.558 -9.467 5.078 1.00 86.69 78 GLU A C 1
ATOM 606 O O . GLU A 1 78 ? 14.874 -9.897 6.010 1.00 86.69 78 GLU A O 1
ATOM 611 N N . GLU A 1 79 ? 15.332 -8.282 4.510 1.00 89.56 79 GLU A N 1
ATOM 612 C CA . GLU A 1 79 ? 14.351 -7.330 5.029 1.00 89.56 79 GLU A CA 1
ATOM 613 C C . GLU A 1 79 ? 12.910 -7.837 4.901 1.00 89.56 79 GLU A C 1
ATOM 615 O O . GLU A 1 79 ? 12.133 -7.713 5.846 1.00 89.56 79 GLU A O 1
ATOM 620 N N . LEU A 1 80 ? 12.548 -8.487 3.790 1.00 89.69 80 LEU A N 1
ATOM 621 C CA . LEU A 1 80 ? 11.216 -9.076 3.615 1.00 89.69 80 LEU A CA 1
ATOM 622 C C . LEU A 1 80 ? 10.962 -10.218 4.602 1.00 89.69 80 LEU A C 1
ATOM 624 O O . LEU A 1 80 ? 9.880 -10.301 5.177 1.00 89.69 80 LEU A O 1
ATOM 628 N N . SER A 1 81 ? 11.953 -11.080 4.841 1.00 89.06 81 SER A N 1
ATOM 629 C CA . SER A 1 81 ? 11.823 -12.176 5.813 1.00 89.06 81 SER A CA 1
ATOM 630 C C . SER A 1 81 ? 11.637 -11.647 7.23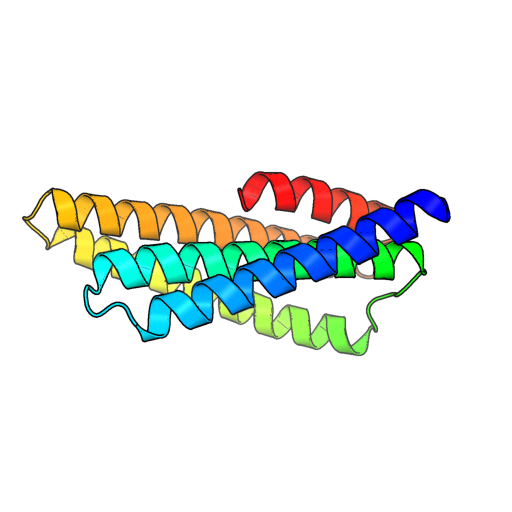8 1.00 89.06 81 SER A C 1
ATOM 632 O O . SER A 1 81 ? 10.830 -12.180 8.008 1.00 89.06 81 SER A O 1
ATOM 634 N N . ARG A 1 82 ? 12.353 -10.568 7.582 1.00 91.88 82 ARG A N 1
ATOM 635 C CA . ARG A 1 82 ? 12.162 -9.851 8.845 1.00 91.88 82 ARG A CA 1
ATOM 636 C C . ARG A 1 82 ? 10.749 -9.280 8.933 1.00 91.88 82 ARG A C 1
ATOM 638 O O . ARG A 1 82 ? 10.077 -9.509 9.934 1.00 91.88 82 ARG A O 1
ATOM 645 N N . HIS A 1 83 ? 10.278 -8.614 7.883 1.00 91.88 83 HIS A N 1
ATOM 646 C CA . HIS A 1 83 ? 8.978 -7.953 7.898 1.00 91.88 83 HIS A CA 1
ATOM 647 C C . HIS A 1 83 ? 7.799 -8.937 7.985 1.00 91.88 83 HIS A C 1
ATOM 649 O O . HIS A 1 83 ? 6.899 -8.739 8.791 1.00 91.88 83 HIS A O 1
ATOM 655 N N . ILE A 1 84 ? 7.871 -10.079 7.291 1.00 91.25 84 ILE A N 1
ATOM 656 C CA . ILE A 1 84 ? 6.920 -11.203 7.432 1.00 91.25 84 ILE A CA 1
ATOM 657 C C . ILE A 1 84 ? 6.793 -11.652 8.900 1.00 91.25 84 ILE A C 1
ATOM 659 O O . ILE A 1 84 ? 5.702 -11.953 9.383 1.00 91.25 84 ILE A O 1
ATOM 663 N N . SER A 1 85 ? 7.911 -11.696 9.631 1.00 92.62 85 SER A N 1
ATOM 664 C CA . SER A 1 85 ? 7.910 -12.073 11.053 1.00 92.62 85 SER A CA 1
ATOM 665 C C . SER A 1 85 ? 7.296 -10.977 11.937 1.00 92.62 85 SER A C 1
ATOM 667 O O . SER A 1 85 ? 6.645 -11.270 12.942 1.00 92.62 85 SER A O 1
ATOM 669 N N . GLU A 1 86 ? 7.493 -9.709 11.573 1.00 92.50 86 GLU A N 1
ATOM 670 C CA . GLU A 1 86 ? 6.904 -8.557 12.263 1.00 92.50 86 GLU A CA 1
ATOM 671 C C . GLU A 1 86 ? 5.385 -8.497 12.079 1.00 92.50 86 GLU A C 1
ATOM 673 O O . GLU A 1 86 ? 4.678 -8.260 13.060 1.00 92.50 86 GLU A O 1
ATOM 678 N N . GLU A 1 87 ? 4.879 -8.774 10.877 1.00 90.62 87 GLU A N 1
ATOM 679 C CA . GLU A 1 87 ? 3.443 -8.845 10.582 1.00 90.62 87 GLU A CA 1
ATOM 680 C C . GLU A 1 87 ? 2.761 -9.988 11.340 1.00 90.62 87 GLU A C 1
ATOM 682 O O . GLU A 1 87 ? 1.700 -9.798 11.932 1.00 90.62 87 GLU A O 1
ATOM 687 N N . GLU A 1 88 ? 3.392 -11.163 11.429 1.00 91.75 88 GLU A N 1
ATOM 688 C CA . GLU A 1 88 ? 2.868 -12.273 12.235 1.00 91.75 88 GLU A CA 1
ATOM 689 C C . GLU A 1 88 ? 2.792 -11.912 13.730 1.00 91.75 88 GLU A C 1
ATOM 691 O O . GLU A 1 88 ? 1.791 -12.186 14.402 1.00 91.75 88 GLU A O 1
ATOM 696 N N . ALA A 1 89 ? 3.809 -11.219 14.250 1.00 93.50 89 ALA A N 1
ATOM 697 C CA . ALA A 1 89 ? 3.794 -10.715 15.620 1.00 93.50 89 ALA A CA 1
ATOM 698 C C . ALA A 1 89 ? 2.735 -9.617 15.829 1.00 93.50 89 ALA A C 1
ATOM 700 O O . ALA A 1 89 ? 2.126 -9.539 16.900 1.00 93.50 89 ALA A O 1
ATOM 701 N N . MET A 1 90 ? 2.516 -8.761 14.830 1.00 92.31 90 MET A N 1
ATOM 702 C CA . MET A 1 90 ? 1.485 -7.726 14.841 1.00 92.31 90 MET A CA 1
ATOM 703 C C . MET A 1 90 ? 0.089 -8.362 14.893 1.00 92.31 90 MET A C 1
ATOM 705 O O . MET A 1 90 ? -0.695 -8.029 15.783 1.00 92.31 90 MET A O 1
ATOM 709 N N . LEU A 1 91 ? -0.183 -9.346 14.031 1.00 91.94 91 LEU A N 1
ATOM 710 C CA . LEU A 1 91 ? -1.447 -10.085 13.993 1.00 91.94 91 LEU A CA 1
ATOM 711 C C . LEU A 1 91 ? -1.808 -10.694 15.348 1.00 91.94 91 LEU A C 1
ATOM 713 O O . LEU A 1 91 ? -2.951 -10.573 15.790 1.00 91.94 91 LEU A O 1
ATOM 717 N N . GLY A 1 92 ? -0.837 -11.313 16.028 1.00 92.31 92 GLY A N 1
ATOM 718 C CA . GLY A 1 92 ? -1.036 -11.824 17.386 1.00 92.31 92 GLY A CA 1
ATOM 719 C C . GLY A 1 92 ? -1.430 -10.716 18.365 1.00 92.31 92 GLY A C 1
ATOM 720 O O . GLY A 1 92 ? -2.428 -10.832 19.072 1.00 92.31 92 GLY A O 1
ATOM 721 N N . LYS A 1 93 ? -0.706 -9.589 18.347 1.00 95.12 93 LYS A N 1
ATOM 722 C CA . LYS A 1 93 ? -0.985 -8.445 19.230 1.00 95.12 93 LYS A CA 1
ATOM 723 C C . LYS A 1 93 ? -2.365 -7.839 18.988 1.00 95.12 93 LYS A C 1
ATOM 725 O O . LYS A 1 93 ? -3.050 -7.514 19.954 1.00 95.12 93 LYS A O 1
ATOM 730 N N . VAL A 1 94 ? -2.784 -7.660 17.736 1.00 93.88 94 VAL A N 1
ATOM 731 C CA . VAL A 1 94 ? -4.097 -7.067 17.442 1.00 93.88 94 VAL A CA 1
ATOM 732 C C . VAL A 1 94 ? -5.225 -8.015 17.826 1.00 93.88 94 VAL A C 1
ATOM 734 O O . VAL A 1 94 ? -6.202 -7.551 18.413 1.00 93.88 94 VAL A O 1
ATOM 737 N N . LYS A 1 95 ? -5.072 -9.326 17.600 1.00 91.69 95 LYS A N 1
ATOM 738 C CA . LYS A 1 95 ? -6.039 -10.337 18.059 1.00 91.69 95 LYS A CA 1
ATOM 739 C C . LYS A 1 95 ? -6.174 -10.321 19.586 1.00 91.69 95 LYS A C 1
ATOM 741 O O . LYS A 1 95 ? -7.287 -10.176 20.088 1.00 91.69 95 LYS A O 1
ATOM 746 N N . ASP A 1 96 ? -5.058 -10.314 20.317 1.00 95.00 96 ASP A N 1
ATOM 747 C CA . ASP A 1 96 ? -5.047 -10.238 21.786 1.00 95.00 96 ASP A CA 1
ATOM 748 C C . ASP A 1 96 ? -5.732 -8.974 22.331 1.00 95.00 96 ASP A C 1
ATOM 750 O O . ASP A 1 96 ? -6.378 -9.004 23.383 1.00 95.00 96 ASP A O 1
ATOM 754 N N . VAL A 1 97 ? -5.554 -7.832 21.657 1.00 96.06 97 VAL A N 1
ATOM 755 C CA . VAL A 1 97 ? -6.213 -6.574 22.037 1.00 96.06 97 VAL A CA 1
ATOM 756 C C . VAL A 1 97 ? -7.701 -6.642 21.706 1.00 96.06 97 VAL A C 1
ATOM 758 O O . VAL A 1 97 ? -8.521 -6.311 22.560 1.00 96.06 97 VAL A O 1
ATOM 761 N N . ALA A 1 98 ? -8.063 -7.108 20.509 1.00 93.00 98 ALA A N 1
ATOM 762 C CA . ALA A 1 98 ? -9.451 -7.226 20.080 1.00 93.00 98 ALA A CA 1
ATOM 763 C C . ALA A 1 98 ? -10.257 -8.124 21.027 1.00 93.00 98 ALA A C 1
ATOM 765 O O . ALA A 1 98 ? -11.373 -7.770 21.393 1.00 93.00 98 ALA A O 1
ATOM 766 N N . GLU A 1 99 ? -9.699 -9.239 21.500 1.00 93.44 99 GLU A N 1
ATOM 767 C CA . GLU A 1 99 ? -10.372 -10.129 22.457 1.00 93.44 99 GLU A CA 1
ATOM 768 C C . GLU A 1 99 ? -10.728 -9.442 23.783 1.00 93.44 99 GLU A C 1
ATOM 770 O O . GLU A 1 99 ? -11.784 -9.721 24.351 1.00 93.44 99 GLU A O 1
ATOM 775 N N . LYS A 1 100 ? -9.889 -8.509 24.248 1.00 95.62 100 LYS A N 1
ATOM 776 C CA . LYS A 1 100 ? -10.048 -7.799 25.530 1.00 95.62 100 LYS A CA 1
ATOM 777 C C . LYS A 1 100 ? -10.927 -6.552 25.442 1.00 95.62 100 LYS A C 1
ATOM 779 O O . LYS A 1 100 ? -11.338 -6.027 26.473 1.00 95.62 100 LYS A O 1
ATOM 784 N N . VAL A 1 101 ? -11.188 -6.052 24.237 1.00 96.25 101 VAL A N 1
ATOM 785 C CA . VAL A 1 101 ? -12.032 -4.874 24.016 1.00 96.25 101 VAL A CA 1
ATOM 786 C C . VAL A 1 101 ? -13.510 -5.280 24.006 1.00 96.25 101 VAL A C 1
ATOM 788 O O . VAL A 1 101 ? -13.935 -6.143 23.230 1.00 96.25 101 VAL A O 1
ATOM 791 N N . GLU A 1 102 ? -14.297 -4.631 24.868 1.00 95.25 102 GLU A N 1
ATOM 792 C CA . GLU A 1 102 ? -15.755 -4.813 24.946 1.00 95.25 102 GLU A CA 1
ATOM 793 C C . GLU A 1 102 ? -16.510 -3.982 23.901 1.00 95.25 102 GLU A C 1
ATOM 795 O O . GLU A 1 102 ? -17.546 -4.418 23.400 1.00 95.25 102 GLU A O 1
ATOM 800 N N . ASP A 1 103 ? -15.986 -2.804 23.550 1.00 97.81 103 ASP A N 1
ATOM 801 C CA . ASP A 1 103 ? -16.610 -1.902 22.583 1.00 97.81 103 ASP A CA 1
ATOM 802 C C . ASP A 1 103 ? -16.635 -2.523 21.176 1.00 97.81 103 ASP A C 1
ATOM 804 O O . ASP A 1 103 ? -15.601 -2.893 20.607 1.00 97.81 103 ASP A O 1
ATOM 808 N N . VAL A 1 104 ? -17.841 -2.654 20.620 1.00 95.56 104 VAL A N 1
ATOM 809 C CA . VAL A 1 104 ? -18.078 -3.338 19.343 1.00 95.56 104 VAL A CA 1
ATOM 810 C C . VAL A 1 104 ? -17.483 -2.590 18.153 1.00 95.56 104 VAL A C 1
ATOM 812 O O . VAL A 1 104 ? -16.998 -3.236 17.222 1.00 95.56 104 VAL A O 1
ATOM 815 N N . ASP A 1 105 ? -17.456 -1.259 18.197 1.00 95.56 105 ASP A N 1
ATOM 816 C CA . ASP A 1 105 ? -16.950 -0.425 17.108 1.00 95.56 105 ASP A CA 1
ATOM 817 C C . ASP A 1 105 ? -15.417 -0.445 17.098 1.00 95.56 105 ASP A C 1
ATOM 819 O O . ASP A 1 105 ? -14.791 -0.632 16.051 1.00 95.56 105 ASP A O 1
ATOM 823 N N . VAL A 1 106 ? -14.789 -0.361 18.274 1.00 96.00 106 VAL A N 1
ATOM 824 C CA . VAL A 1 106 ? -13.332 -0.503 18.410 1.00 96.00 106 VAL A CA 1
ATOM 825 C C . VAL A 1 106 ? -12.886 -1.907 17.994 1.00 96.00 106 VAL A C 1
ATOM 827 O O . VAL A 1 106 ? -11.915 -2.046 17.247 1.00 96.00 106 VAL A O 1
ATOM 830 N N . LYS A 1 107 ? -13.609 -2.957 18.406 1.00 95.81 107 LYS A N 1
ATOM 831 C CA . LYS A 1 107 ? -13.336 -4.337 17.974 1.00 95.81 107 LYS A CA 1
ATOM 832 C C . LYS A 1 107 ? -13.454 -4.491 16.454 1.00 95.81 107 LYS A C 1
ATOM 834 O O . LYS A 1 107 ? -12.607 -5.146 15.848 1.00 95.81 107 LYS A O 1
ATOM 839 N N . ALA A 1 108 ? -14.456 -3.873 15.826 1.00 94.06 108 ALA A N 1
ATOM 840 C CA . ALA A 1 108 ? -14.607 -3.901 14.374 1.00 94.06 108 ALA A CA 1
ATOM 841 C C . ALA A 1 108 ? -13.401 -3.269 13.656 1.00 94.06 108 ALA A C 1
ATOM 843 O O . ALA A 1 108 ? -12.889 -3.861 12.707 1.00 94.06 108 ALA A O 1
ATOM 844 N N . ILE A 1 109 ? -12.900 -2.126 14.138 1.00 94.88 109 ILE A N 1
ATOM 845 C CA . ILE A 1 109 ? -11.712 -1.462 13.574 1.00 94.88 109 ILE A CA 1
ATOM 846 C C . ILE A 1 109 ? -10.457 -2.336 13.726 1.00 94.88 109 ILE A C 1
ATOM 848 O O . ILE A 1 109 ? -9.716 -2.517 12.762 1.00 94.88 109 ILE A O 1
ATOM 852 N N . LEU A 1 110 ? -10.229 -2.930 14.902 1.00 95.81 110 LEU A N 1
ATOM 853 C CA . LEU A 1 110 ? -9.085 -3.826 15.136 1.00 95.81 110 LEU A CA 1
ATOM 854 C C . LEU A 1 110 ? -9.124 -5.074 14.238 1.00 95.81 110 LEU A C 1
ATOM 856 O O . LEU A 1 110 ? -8.090 -5.532 13.749 1.00 95.81 110 LEU A O 1
ATOM 860 N N . ASN A 1 111 ? -10.318 -5.601 13.964 1.00 91.94 111 ASN A N 1
ATOM 861 C CA . ASN A 1 111 ? -10.479 -6.707 13.025 1.00 91.94 111 ASN A CA 1
ATOM 862 C C . ASN A 1 111 ? -10.149 -6.292 11.584 1.00 91.94 111 ASN A C 1
ATOM 864 O O . ASN A 1 111 ? -9.531 -7.075 10.869 1.00 91.94 111 ASN A O 1
ATOM 868 N N . GLN A 1 112 ? -10.502 -5.073 11.159 1.00 91.88 112 GLN A N 1
ATOM 869 C CA . GLN A 1 112 ? -10.110 -4.566 9.835 1.00 91.88 112 GLN A CA 1
ATOM 870 C C . GLN A 1 112 ? -8.591 -4.442 9.703 1.00 91.88 112 GLN A C 1
ATOM 872 O O . GLN A 1 112 ? -8.035 -4.894 8.707 1.00 91.88 112 GLN A O 1
ATOM 877 N N . ILE A 1 113 ? -7.922 -3.930 10.740 1.00 91.69 113 ILE A N 1
ATOM 878 C CA . ILE A 1 113 ? -6.455 -3.879 10.800 1.00 91.69 113 ILE A CA 1
ATOM 879 C C . ILE A 1 113 ? -5.868 -5.294 10.670 1.00 91.69 113 ILE A C 1
ATOM 881 O O . ILE A 1 113 ? -4.968 -5.519 9.872 1.00 91.69 113 ILE A O 1
ATOM 885 N N . SER A 1 114 ? -6.425 -6.283 11.377 1.00 91.69 114 SER A N 1
ATOM 886 C CA . SER A 1 114 ? -5.963 -7.678 11.264 1.00 91.69 114 SER A CA 1
ATOM 887 C C . SER A 1 114 ? -6.107 -8.236 9.841 1.00 91.69 114 SER A C 1
ATOM 889 O O . SER A 1 114 ? -5.212 -8.918 9.351 1.00 91.69 114 SER A O 1
ATOM 891 N N . LEU A 1 115 ? -7.221 -7.945 9.162 1.00 90.94 115 LEU A N 1
ATOM 892 C CA . LEU A 1 115 ? -7.446 -8.370 7.774 1.00 90.94 115 LEU A CA 1
ATOM 893 C C . LEU A 1 115 ? -6.495 -7.682 6.786 1.00 90.94 115 LEU A C 1
ATOM 895 O O . LEU A 1 115 ? -6.191 -8.232 5.728 1.00 90.94 115 LEU A O 1
ATOM 899 N N . GLU A 1 116 ? -6.055 -6.464 7.087 1.00 89.25 116 GLU A N 1
ATOM 900 C CA . GLU A 1 116 ? -5.045 -5.752 6.307 1.00 89.25 116 GLU A CA 1
ATOM 901 C C . GLU A 1 116 ? -3.670 -6.413 6.444 1.00 89.25 116 GLU A C 1
ATOM 903 O O . GLU A 1 116 ? -3.081 -6.787 5.431 1.00 89.25 116 GLU A O 1
ATOM 908 N N . GLU A 1 117 ? -3.224 -6.706 7.666 1.00 90.38 117 GLU A N 1
ATOM 909 C CA . GLU A 1 117 ? -1.939 -7.385 7.879 1.00 90.38 117 GLU A CA 1
ATOM 910 C C . GLU A 1 117 ? -1.914 -8.812 7.305 1.00 90.38 117 GLU A C 1
ATOM 912 O O . GLU A 1 117 ? -0.899 -9.258 6.775 1.00 90.38 117 GLU A O 1
ATOM 917 N N . GLU A 1 118 ? -3.038 -9.542 7.322 1.00 90.00 118 GLU A N 1
ATOM 918 C CA . GLU A 1 118 ? -3.129 -10.852 6.653 1.00 90.00 118 GLU A CA 1
ATOM 919 C C . GLU A 1 118 ? -2.921 -10.738 5.128 1.00 90.00 118 GLU A C 1
ATOM 921 O O . GLU A 1 118 ? -2.325 -11.630 4.508 1.00 90.00 118 GLU A O 1
ATOM 926 N N . ARG A 1 119 ? -3.373 -9.636 4.512 1.00 88.94 119 ARG A N 1
ATOM 927 C CA . ARG A 1 119 ? -3.154 -9.353 3.084 1.00 88.94 119 ARG A CA 1
ATOM 928 C C . ARG A 1 119 ? -1.712 -8.937 2.801 1.00 88.94 119 ARG A C 1
ATOM 930 O O . ARG A 1 119 ? -1.145 -9.416 1.811 1.00 88.94 119 ARG A O 1
ATOM 937 N N . HIS A 1 120 ? -1.110 -8.107 3.653 1.00 89.06 120 HIS A N 1
ATOM 938 C CA . HIS A 1 120 ? 0.302 -7.741 3.530 1.00 89.06 120 HIS A CA 1
ATOM 939 C C . HIS A 1 120 ? 1.203 -8.978 3.626 1.00 89.06 120 HIS A C 1
ATOM 941 O O . HIS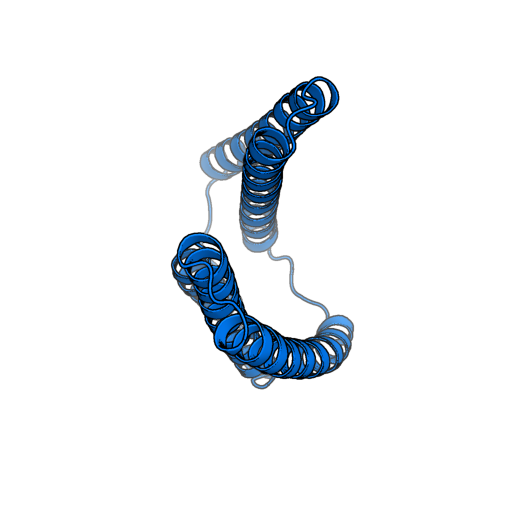 A 1 120 ? 1.955 -9.250 2.688 1.00 89.06 120 HIS A O 1
ATOM 947 N N . HIS A 1 121 ? 0.982 -9.838 4.623 1.00 88.00 121 HIS A N 1
ATOM 948 C CA . HIS A 1 121 ? 1.759 -11.069 4.831 1.00 88.00 121 HIS A CA 1
ATOM 949 C C . HIS A 1 121 ? 1.731 -12.002 3.635 1.00 88.00 121 HIS A C 1
ATOM 951 O O . HIS A 1 121 ? 2.751 -12.564 3.222 1.00 88.00 121 HIS A O 1
ATOM 957 N N . LYS A 1 122 ? 0.553 -12.159 3.030 1.00 89.00 122 LYS A N 1
ATOM 958 C CA . LYS A 1 122 ? 0.406 -12.942 1.804 1.00 89.00 122 LYS A CA 1
ATOM 959 C C . LYS A 1 122 ? 1.204 -12.329 0.650 1.00 89.00 122 LYS A C 1
ATOM 961 O O . LYS A 1 122 ? 1.889 -13.066 -0.059 1.00 89.00 122 LYS A O 1
ATOM 966 N N . SER A 1 123 ? 1.136 -11.009 0.490 1.00 86.25 123 SER A N 1
ATOM 967 C CA . SER A 1 123 ? 1.831 -10.276 -0.572 1.00 86.25 123 SER A CA 1
ATOM 968 C C . SER A 1 123 ? 3.353 -10.363 -0.415 1.00 86.25 123 SER A C 1
ATOM 970 O O . SER A 1 123 ? 4.054 -10.686 -1.374 1.00 86.25 123 SER A O 1
ATOM 972 N N . LEU A 1 124 ? 3.878 -10.184 0.803 1.00 89.19 124 LEU A N 1
ATOM 973 C CA . LEU A 1 124 ? 5.311 -10.305 1.085 1.00 89.19 124 LEU A CA 1
ATOM 974 C C . LEU A 1 124 ? 5.832 -11.724 0.834 1.00 89.19 124 LEU A C 1
ATOM 976 O O . LEU A 1 124 ? 6.900 -11.897 0.247 1.00 89.19 124 LEU A O 1
ATOM 980 N N . LYS A 1 125 ? 5.070 -12.756 1.218 1.00 88.75 125 LYS A N 1
ATOM 981 C CA . LYS A 1 125 ? 5.428 -14.156 0.932 1.00 88.75 125 LYS A CA 1
ATOM 982 C C . LYS A 1 125 ? 5.474 -14.451 -0.565 1.00 88.75 125 LYS A C 1
ATOM 984 O O . LYS A 1 125 ? 6.354 -15.186 -1.014 1.00 88.75 125 LYS A O 1
ATOM 989 N N . GLN A 1 126 ? 4.548 -13.887 -1.339 1.00 85.31 126 GLN A N 1
ATOM 990 C CA . GLN A 1 126 ? 4.567 -14.004 -2.798 1.00 85.31 126 GLN A CA 1
ATOM 991 C C . GLN A 1 126 ? 5.807 -13.325 -3.390 1.00 85.31 126 GLN A C 1
ATOM 993 O O . GLN A 1 126 ? 6.501 -13.945 -4.196 1.00 85.31 126 GLN A O 1
ATOM 998 N N . LEU A 1 127 ? 6.135 -12.110 -2.937 1.00 84.38 127 LEU A N 1
ATOM 999 C CA . LEU A 1 127 ? 7.338 -11.398 -3.369 1.00 84.38 127 LEU A CA 1
ATOM 1000 C C . LEU A 1 127 ? 8.617 -12.180 -3.047 1.00 84.38 127 LEU A C 1
ATOM 1002 O O . LEU A 1 127 ? 9.469 -12.357 -3.916 1.00 84.38 127 LEU A O 1
ATOM 1006 N N . LEU A 1 128 ? 8.732 -12.708 -1.826 1.00 86.00 128 LEU A N 1
ATOM 1007 C CA . LEU A 1 128 ? 9.876 -13.521 -1.414 1.00 86.00 128 LEU A CA 1
ATOM 1008 C C . LEU A 1 128 ? 10.014 -14.779 -2.286 1.00 86.00 128 LEU A C 1
ATOM 1010 O O . LEU A 1 128 ? 11.110 -15.094 -2.744 1.00 86.00 128 LEU A O 1
ATOM 1014 N N . SER A 1 129 ? 8.897 -15.446 -2.605 1.00 84.06 129 SER A N 1
ATOM 1015 C CA . SER A 1 129 ? 8.899 -16.609 -3.499 1.00 84.06 129 SER A CA 1
ATOM 1016 C C . SER A 1 129 ? 9.367 -16.281 -4.919 1.00 84.06 129 SER A C 1
ATOM 1018 O O . SER A 1 129 ? 9.943 -17.159 -5.560 1.00 84.06 129 SER A O 1
ATOM 1020 N N . ILE A 1 130 ? 9.095 -15.079 -5.434 1.00 79.25 130 ILE A N 1
ATOM 1021 C CA . ILE A 1 130 ? 9.596 -14.634 -6.745 1.00 79.25 130 ILE A CA 1
ATOM 1022 C C . ILE A 1 130 ? 11.101 -14.389 -6.653 1.00 79.25 130 ILE A C 1
ATOM 1024 O O . ILE A 1 130 ? 11.861 -14.889 -7.481 1.00 79.25 130 ILE A O 1
ATOM 1028 N N . LEU A 1 131 ? 11.550 -13.702 -5.598 1.00 77.62 131 LEU A N 1
ATOM 1029 C CA . LEU A 1 131 ? 12.971 -13.453 -5.363 1.00 77.62 131 LEU A CA 1
ATOM 1030 C C . LEU A 1 131 ? 13.775 -14.745 -5.169 1.00 77.62 131 LEU A C 1
ATOM 1032 O O . LEU A 1 131 ? 14.966 -14.755 -5.461 1.00 77.62 131 LEU A O 1
ATOM 1036 N N . ASP A 1 132 ? 13.180 -15.837 -4.689 1.00 76.06 132 ASP A N 1
ATOM 1037 C CA . ASP A 1 132 ? 13.850 -17.138 -4.550 1.00 76.06 132 ASP A CA 1
ATOM 1038 C C . ASP A 1 132 ? 14.090 -17.881 -5.867 1.00 76.06 132 ASP A C 1
ATOM 1040 O O . ASP A 1 132 ? 14.978 -18.729 -5.934 1.00 76.06 132 ASP A O 1
ATOM 1044 N N . ARG A 1 133 ? 13.417 -17.496 -6.954 1.00 72.50 133 ARG A N 1
ATOM 1045 C CA . ARG A 1 133 ? 13.593 -18.084 -8.294 1.00 72.50 133 ARG A CA 1
ATOM 1046 C C . ARG A 1 133 ? 14.714 -17.410 -9.098 1.00 72.50 133 ARG A C 1
ATOM 1048 O O . ARG A 1 133 ? 14.591 -17.263 -10.309 1.00 72.50 133 ARG A O 1
ATOM 1055 N N . VAL A 1 134 ? 15.790 -17.006 -8.412 1.00 56.66 134 VAL A N 1
ATOM 1056 C CA . VAL A 1 134 ? 16.837 -16.035 -8.821 1.00 56.66 134 VAL A CA 1
ATOM 1057 C C . VAL A 1 134 ? 17.357 -16.182 -10.264 1.00 56.66 134 VAL A C 1
ATOM 1059 O O . VAL A 1 134 ? 17.746 -15.175 -10.847 1.00 56.66 134 VAL A O 1
ATOM 1062 N N . ASP A 1 135 ? 17.284 -17.361 -10.883 1.00 53.78 135 ASP A N 1
ATOM 1063 C CA . ASP A 1 135 ? 17.823 -17.616 -12.226 1.00 53.78 135 ASP A CA 1
ATOM 1064 C C . ASP A 1 135 ? 16.837 -17.416 -13.404 1.00 53.78 135 ASP A C 1
ATOM 1066 O O . ASP A 1 135 ? 17.243 -17.598 -14.552 1.00 53.78 135 ASP A O 1
ATOM 1070 N N . GLN A 1 136 ? 15.552 -17.080 -13.181 1.00 51.59 136 GLN A N 1
ATOM 1071 C CA . GLN A 1 136 ? 14.541 -17.062 -14.268 1.00 51.59 136 GLN A CA 1
ATOM 1072 C C . GLN A 1 136 ? 13.504 -15.926 -14.251 1.00 51.59 136 GLN A C 1
ATOM 1074 O O . GLN A 1 136 ? 12.605 -15.931 -15.092 1.00 51.59 136 GLN A O 1
ATOM 1079 N N . VAL A 1 137 ? 13.610 -14.939 -13.359 1.00 56.19 137 VAL A N 1
ATOM 1080 C CA . VAL A 1 137 ? 12.621 -13.847 -13.319 1.00 56.19 137 VAL A CA 1
ATOM 1081 C C . VAL A 1 137 ? 12.916 -12.839 -14.434 1.00 56.19 137 VAL A C 1
ATOM 1083 O O . VAL A 1 137 ? 13.664 -11.879 -14.247 1.00 56.19 137 VAL A O 1
ATOM 1086 N N . GLY A 1 138 ? 12.363 -13.091 -15.621 1.00 62.28 138 GLY A N 1
ATOM 1087 C CA . GLY A 1 138 ? 12.322 -12.120 -16.714 1.00 62.28 138 GLY A CA 1
ATOM 1088 C C . GLY A 1 138 ? 11.288 -11.020 -16.457 1.00 62.28 138 GLY A C 1
ATOM 1089 O O . GLY A 1 138 ? 10.427 -11.159 -15.588 1.00 62.28 138 GLY A O 1
ATOM 1090 N N . ASP A 1 139 ? 11.335 -9.943 -17.245 1.00 64.62 139 ASP A N 1
ATOM 1091 C CA . ASP A 1 139 ? 10.415 -8.797 -17.125 1.00 64.62 139 ASP A CA 1
ATOM 1092 C C . ASP A 1 139 ? 8.936 -9.220 -17.083 1.00 64.62 139 ASP A C 1
ATOM 1094 O O . ASP A 1 139 ? 8.141 -8.644 -16.346 1.00 64.62 139 ASP A O 1
ATOM 1098 N N . ASP A 1 140 ? 8.565 -10.273 -17.816 1.00 67.75 140 ASP A N 1
ATOM 1099 C CA . ASP A 1 140 ? 7.192 -10.783 -17.886 1.00 67.75 140 ASP A CA 1
ATOM 1100 C C . ASP A 1 140 ? 6.674 -11.332 -16.533 1.00 67.75 140 ASP A C 1
ATOM 1102 O O . ASP A 1 140 ? 5.478 -11.238 -16.244 1.00 67.75 140 ASP A O 1
ATOM 1106 N N . GLU A 1 141 ? 7.545 -11.869 -15.667 1.00 70.50 141 GLU A N 1
ATOM 1107 C CA . GLU A 1 141 ? 7.153 -12.338 -14.326 1.00 70.50 141 GLU A CA 1
ATOM 1108 C C . GLU A 1 141 ? 6.948 -11.156 -13.362 1.00 70.50 141 GLU A C 1
ATOM 1110 O O . GLU A 1 141 ? 6.015 -11.186 -12.556 1.00 70.50 141 GLU A O 1
ATOM 1115 N N . TRP A 1 142 ? 7.709 -10.063 -13.520 1.00 72.44 142 TRP A N 1
ATOM 1116 C CA . TRP A 1 142 ? 7.460 -8.799 -12.812 1.00 72.44 142 TRP A CA 1
ATOM 1117 C C . TRP A 1 142 ? 6.140 -8.156 -13.235 1.00 72.44 142 TRP A C 1
ATOM 1119 O O . TRP A 1 142 ? 5.358 -7.744 -12.379 1.00 72.44 142 TRP A O 1
ATOM 1129 N N . TRP A 1 143 ? 5.839 -8.144 -14.536 1.00 70.38 143 TRP A N 1
ATOM 1130 C CA . TRP A 1 143 ? 4.552 -7.673 -15.057 1.00 70.38 143 TRP A CA 1
ATOM 1131 C C . TRP A 1 143 ? 3.376 -8.471 -14.496 1.00 70.38 143 TRP A C 1
ATOM 1133 O O . TRP A 1 143 ? 2.363 -7.900 -14.084 1.00 70.38 143 TRP A O 1
ATOM 1143 N N . LYS A 1 144 ? 3.512 -9.799 -14.435 1.00 75.19 144 LYS A N 1
ATOM 1144 C CA . LYS A 1 144 ? 2.501 -10.667 -13.829 1.00 75.19 144 LYS A CA 1
ATOM 1145 C C . LYS A 1 144 ? 2.335 -10.382 -12.335 1.00 75.19 144 LYS A C 1
ATOM 1147 O O . LYS A 1 144 ? 1.203 -10.242 -11.880 1.00 75.19 144 LYS A O 1
ATOM 1152 N N . TYR A 1 145 ? 3.434 -10.252 -11.595 1.00 77.19 145 TYR A N 1
ATOM 1153 C CA . TYR A 1 145 ? 3.388 -9.935 -10.171 1.00 77.19 145 TYR A CA 1
ATOM 1154 C C . TYR A 1 145 ? 2.728 -8.583 -9.899 1.00 77.19 145 TYR A C 1
ATOM 1156 O O . TYR A 1 145 ? 1.859 -8.510 -9.038 1.00 77.19 145 TYR A O 1
ATOM 1164 N N . MET A 1 146 ? 3.062 -7.530 -10.653 1.00 74.19 146 MET A N 1
ATOM 1165 C CA . MET A 1 146 ? 2.420 -6.222 -10.485 1.00 74.19 146 MET A CA 1
ATOM 1166 C C . MET A 1 146 ? 0.911 -6.284 -10.733 1.00 74.19 146 MET A C 1
ATOM 1168 O O . MET A 1 146 ? 0.147 -5.700 -9.969 1.00 74.19 146 MET A O 1
ATOM 1172 N N . ASN A 1 147 ? 0.472 -7.029 -11.753 1.00 72.88 147 ASN A N 1
ATOM 1173 C CA . ASN A 1 147 ? -0.952 -7.244 -12.011 1.00 72.88 147 ASN A CA 1
ATOM 1174 C C . ASN A 1 147 ? -1.640 -8.004 -10.868 1.00 72.88 147 ASN A C 1
ATOM 1176 O O . ASN A 1 147 ? -2.749 -7.654 -10.475 1.00 72.88 147 ASN A O 1
ATOM 1180 N N . GLU A 1 148 ? -1.011 -9.043 -10.320 1.00 73.81 148 GLU A N 1
ATOM 1181 C CA . GLU A 1 148 ? -1.558 -9.777 -9.174 1.00 73.81 148 GLU A CA 1
ATOM 1182 C C . GLU A 1 148 ? -1.600 -8.894 -7.920 1.00 73.81 148 GLU A C 1
ATOM 1184 O O . GLU A 1 148 ? -2.631 -8.827 -7.254 1.00 73.81 148 GLU A O 1
ATOM 1189 N N . TRP A 1 149 ? -0.524 -8.162 -7.635 1.00 73.00 149 TRP A N 1
ATOM 1190 C CA . TRP A 1 149 ? -0.410 -7.275 -6.481 1.00 73.00 149 TRP A CA 1
ATOM 1191 C C . TRP A 1 149 ? -1.417 -6.120 -6.523 1.00 73.00 149 TRP A C 1
ATOM 1193 O O . TRP A 1 149 ? -2.051 -5.843 -5.508 1.00 73.00 149 TRP A O 1
ATOM 1203 N N . ALA A 1 150 ? -1.645 -5.499 -7.686 1.00 65.75 150 ALA A N 1
ATOM 1204 C CA . ALA A 1 150 ? -2.644 -4.437 -7.843 1.00 65.75 150 ALA A CA 1
ATOM 1205 C C . ALA A 1 150 ? -4.073 -4.897 -7.485 1.00 65.75 150 ALA A C 1
ATOM 1207 O O . ALA A 1 150 ? -4.880 -4.103 -7.008 1.00 65.75 150 ALA A O 1
ATOM 1208 N N . ASN A 1 151 ? -4.371 -6.191 -7.655 1.00 57.28 151 ASN A N 1
ATOM 1209 C CA . ASN A 1 151 ? -5.649 -6.789 -7.260 1.00 57.28 151 ASN A CA 1
ATOM 1210 C C . ASN A 1 151 ? -5.725 -7.151 -5.763 1.00 57.28 151 ASN A C 1
ATOM 1212 O O . ASN A 1 151 ? -6.814 -7.430 -5.269 1.00 57.28 151 ASN A O 1
ATOM 1216 N N . PHE A 1 152 ? -4.594 -7.203 -5.050 1.00 46.59 152 PHE A N 1
ATOM 1217 C CA . PHE A 1 152 ? -4.540 -7.487 -3.607 1.00 46.59 152 PHE A CA 1
ATOM 1218 C C . PHE A 1 152 ? -4.444 -6.221 -2.744 1.00 46.59 152 PHE A C 1
ATOM 1220 O O . PHE A 1 152 ? -4.818 -6.264 -1.571 1.00 46.59 152 PHE A O 1
ATOM 1227 N N . SER A 1 153 ? -3.924 -5.124 -3.304 1.00 50.47 153 SER A N 1
ATOM 1228 C CA . SER A 1 153 ? -3.675 -3.848 -2.615 1.00 50.47 153 SER A CA 1
ATOM 1229 C C . SER A 1 153 ? -4.787 -2.799 -2.789 1.00 50.47 153 SER A C 1
ATOM 1231 O O . SER A 1 153 ? -4.636 -1.662 -2.321 1.00 50.47 153 SER A O 1
ATOM 1233 N N . THR A 1 154 ? -5.885 -3.184 -3.450 1.00 44.53 154 THR A N 1
ATOM 1234 C CA . THR A 1 154 ? -7.145 -2.433 -3.596 1.00 44.53 154 THR A CA 1
ATOM 1235 C C . THR A 1 154 ? -8.286 -3.148 -2.879 1.00 44.53 154 THR A C 1
ATOM 1237 O O . THR A 1 154 ? -9.199 -2.436 -2.407 1.00 44.53 154 THR A O 1
#

pLDDT: mean 85.44, std 13.24, range [44.53, 98.12]

Secondary structure (DSSP, 8-state):
-----HHHHHHHHHHHHHHHHHHHHHHHHHTT---HHHHHHHHHHHHHHHHHHHHHHHHHHHHTTPPPPHHHHHHHHHHHHHHHHHHHHHHHHHHHHHHH---HHHHHHHHHHHHHHHHHHHHHHHHHHHHT-TT---HHHHHHHHHHHHHH--

Radius of gyration: 18.94 Å; Cα contacts (8 Å, |Δi|>4): 94; chains: 1; bounding box: 41×41×53 Å

Nearest PDB structures (foldseek):
  4ilo-assembly1_A  TM=4.714E-01  e=8.250E+00  Chlamydia trachomatis L2/434/Bu
  8qb7-assembly1_A  TM=3.707E-01  e=4.487E+00  Saccharomyces cerevisiae

Foldseek 3Di:
DPQDDPVSLVVLVVLLVVLVVLLVVLVVVLVVDDDVVVNVVSVVSSVVSNVSSVLSVVVSCLNVVDDDDPVVLVVLLVVLVVVLVVLVVVLVVLVVVLVVDPDPVVNVVSVVVSVVSVLVSVLSVVVNVLSVVVPDDDSVVVVVSSVVVVVSVD

Mean predicted aligned error: 6.67 Å

Sequence (154 aa):
MHAIDGDAMELLSNLEKFEGEVAERLGSLMNRVRNNIIRLLLHTLILDSMKHASIIRALLDAAQGVHIAEADKRILKEELSRHISEEEAMLGKVKDVAEKVEDVDVKAILNQISLEEERHHKSLKQLLSILDRVDQVGDDEWWKYMNEWANFST